Protein AF-A0A442AVC7-F1 (afdb_monomer)

Secondary structure (DSSP, 8-state):
--HHHHHHHHHHHHHHHHTTTS-HHHHHHHHHHHH-HHHHHHHHH-TTEEEEEEEETTEEEEEEEEEE-TT-SS--EEEEEEEE---

Nearest PDB structures (foldseek):
  1tiq-assembly1_A  TM=8.687E-01  e=2.179E-05  Bacillus subtilis
  8osp-assembly2_C  TM=8.597E-01  e=3.717E-04  Lactobacillus
  4e2a-assembly1_A  TM=8.858E-01  e=6.555E-04  Streptococcus mutans
  1tiq-assembly2_B  TM=8.058E-01  e=8.434E-04  Bacillus subtilis
  1s5k-assembly1_B  TM=6.165E-01  e=9.533E-02  Salmonella enterica subsp. enterica serovar Enteritidis

Structure (mmCIF, N/CA/C/O backbone):
data_AF-A0A442AVC7-F1
#
_entry.id   AF-A0A442AVC7-F1
#
loop_
_atom_site.group_PDB
_atom_site.id
_atom_site.type_symbol
_atom_site.label_atom_id
_atom_site.label_alt_id
_atom_site.label_comp_id
_atom_site.label_asym_id
_atom_site.label_e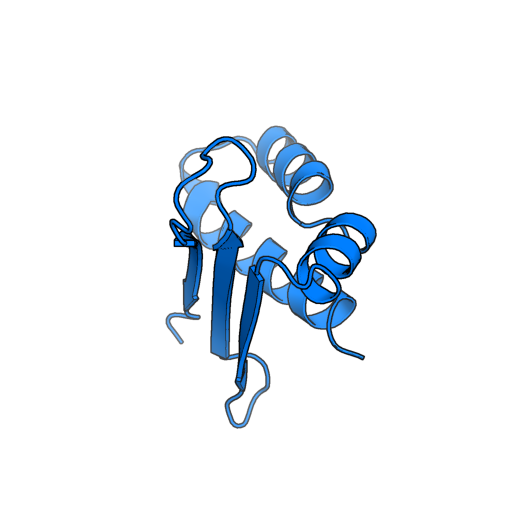ntity_id
_atom_site.label_seq_id
_atom_site.pdbx_PDB_ins_code
_atom_site.Cartn_x
_atom_site.Cartn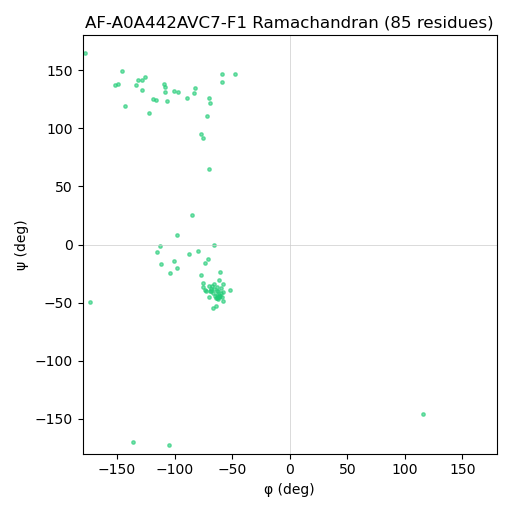_y
_atom_site.Cartn_z
_atom_site.occupancy
_atom_site.B_iso_or_equiv
_atom_site.auth_seq_id
_atom_site.auth_comp_id
_atom_site.auth_asym_id
_atom_site.auth_atom_id
_atom_site.pdbx_PDB_model_num
ATOM 1 N N . MET A 1 1 ? -4.590 0.691 -15.781 1.00 52.28 1 MET A N 1
ATOM 2 C CA . MET A 1 1 ? -5.713 0.787 -14.829 1.00 52.28 1 MET A CA 1
ATOM 3 C C . MET A 1 1 ? -5.285 -0.037 -13.634 1.00 52.28 1 MET A C 1
ATOM 5 O O . MET A 1 1 ? -5.203 -1.226 -13.834 1.00 52.28 1 MET A O 1
ATOM 9 N N . ASP A 1 2 ? -4.864 0.571 -12.519 1.00 68.06 2 ASP A N 1
ATOM 10 C CA . ASP A 1 2 ? -4.654 -0.122 -11.222 1.00 68.06 2 ASP A CA 1
ATOM 11 C C . ASP A 1 2 ? -4.316 0.894 -10.121 1.00 68.06 2 ASP A C 1
ATOM 13 O O . ASP A 1 2 ? -4.993 0.961 -9.102 1.00 68.06 2 ASP A O 1
ATOM 17 N N . ALA A 1 3 ? -3.361 1.797 -10.373 1.00 68.00 3 ALA A N 1
ATOM 18 C CA . ALA A 1 3 ? -2.874 2.746 -9.362 1.00 68.00 3 ALA A CA 1
ATOM 19 C C . ALA A 1 3 ? -3.950 3.687 -8.788 1.00 68.00 3 ALA A C 1
ATOM 21 O O . ALA A 1 3 ? -3.938 3.994 -7.600 1.00 68.00 3 ALA A O 1
ATOM 22 N N . GLN A 1 4 ? -4.896 4.150 -9.614 1.00 73.50 4 GLN A N 1
ATOM 23 C CA . GLN A 1 4 ? -5.969 5.038 -9.155 1.00 73.50 4 GLN A CA 1
ATOM 24 C C . GLN A 1 4 ? -7.019 4.296 -8.314 1.00 73.50 4 GLN A C 1
ATOM 26 O O . GLN A 1 4 ? -7.473 4.830 -7.306 1.00 73.50 4 GLN A O 1
ATOM 31 N N . ALA A 1 5 ? -7.376 3.066 -8.695 1.00 76.50 5 ALA A N 1
ATOM 32 C CA . ALA A 1 5 ? -8.293 2.231 -7.918 1.00 76.50 5 ALA A CA 1
ATOM 33 C C . ALA A 1 5 ? -7.656 1.832 -6.579 1.00 76.50 5 ALA A C 1
ATOM 35 O O . ALA A 1 5 ? -8.287 1.941 -5.529 1.00 76.50 5 ALA A O 1
ATOM 36 N N . LEU A 1 6 ? -6.369 1.480 -6.607 1.00 73.19 6 LEU A N 1
ATOM 37 C CA . LEU A 1 6 ? -5.591 1.168 -5.417 1.00 73.19 6 LEU A CA 1
ATOM 38 C C . LEU A 1 6 ? -5.397 2.390 -4.504 1.00 73.19 6 LEU A C 1
ATOM 40 O O . LEU A 1 6 ? -5.493 2.252 -3.289 1.00 73.19 6 LEU A O 1
ATOM 44 N N . PHE A 1 7 ? -5.197 3.592 -5.058 1.00 73.75 7 PHE A N 1
ATOM 45 C CA . PHE A 1 7 ? -5.177 4.840 -4.283 1.00 73.75 7 PHE A CA 1
ATOM 46 C C . PHE A 1 7 ? -6.487 5.05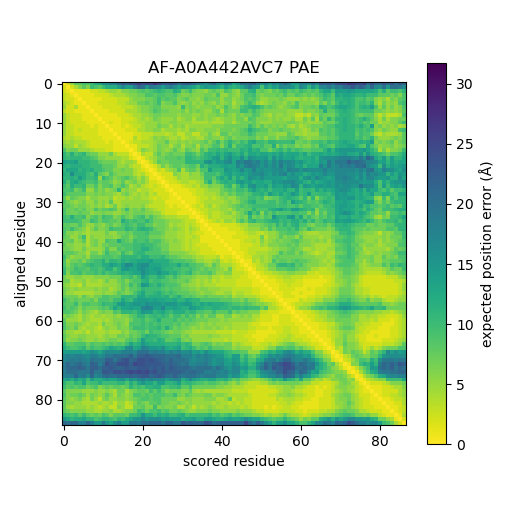7 -3.521 1.00 73.75 7 PHE A C 1
ATOM 48 O O . PHE A 1 7 ? -6.463 5.331 -2.320 1.00 73.75 7 PHE A O 1
ATOM 55 N N . VAL A 1 8 ? -7.626 4.917 -4.206 1.00 77.62 8 VAL A N 1
ATOM 56 C CA . VAL A 1 8 ? -8.947 5.094 -3.588 1.00 77.62 8 VAL A CA 1
ATOM 57 C C . VAL A 1 8 ? -9.171 4.051 -2.489 1.00 77.62 8 VAL A C 1
ATOM 59 O O . VAL A 1 8 ? -9.560 4.417 -1.381 1.00 77.62 8 VAL A O 1
ATOM 62 N N . PHE A 1 9 ? -8.858 2.780 -2.756 1.00 80.06 9 PHE A N 1
ATOM 63 C CA . PHE A 1 9 ? -9.013 1.685 -1.795 1.00 80.06 9 PHE A CA 1
ATOM 64 C C . PHE A 1 9 ? -8.106 1.842 -0.563 1.00 80.06 9 PHE A C 1
ATOM 66 O O . PHE A 1 9 ? -8.588 1.870 0.569 1.00 80.06 9 PHE A O 1
ATOM 73 N N . ALA A 1 10 ? -6.798 2.024 -0.768 1.00 76.19 10 ALA A N 1
ATOM 74 C CA . ALA A 1 10 ? -5.833 2.170 0.319 1.00 76.19 10 ALA A CA 1
ATOM 75 C C . ALA A 1 10 ? -6.106 3.423 1.164 1.00 76.19 10 ALA A C 1
ATOM 77 O O . ALA A 1 10 ? -6.038 3.377 2.392 1.00 76.19 10 ALA A O 1
ATOM 78 N N . GLY A 1 11 ? -6.472 4.533 0.513 1.00 77.38 11 GLY A N 1
ATOM 79 C CA . GLY A 1 11 ? -6.845 5.764 1.197 1.00 77.38 11 GLY A CA 1
ATOM 80 C C . GLY A 1 11 ? -8.126 5.625 2.024 1.00 77.38 11 GLY A C 1
ATOM 81 O O . GLY A 1 11 ? -8.232 6.258 3.074 1.00 77.38 11 GLY A O 1
ATOM 82 N N . ARG A 1 12 ? -9.103 4.822 1.583 1.00 83.12 12 ARG A N 1
ATOM 83 C CA . ARG A 1 12 ? -10.309 4.515 2.370 1.00 83.12 12 ARG A CA 1
ATOM 84 C C . ARG A 1 12 ? -9.951 3.702 3.616 1.00 83.12 12 ARG A C 1
ATOM 86 O O . ARG A 1 12 ? -10.235 4.165 4.716 1.00 83.12 12 ARG A O 1
ATOM 93 N N . LEU A 1 13 ? -9.267 2.566 3.458 1.00 80.06 13 LEU A N 1
ATOM 94 C CA . LEU A 1 13 ? -8.932 1.682 4.585 1.00 80.06 13 LEU A CA 1
AT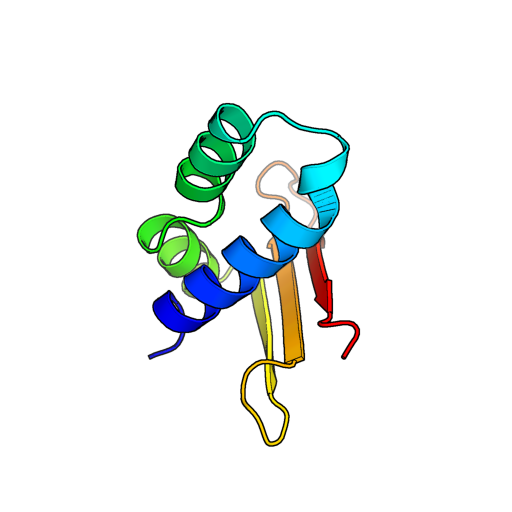OM 95 C C . LEU A 1 13 ? -8.019 2.350 5.618 1.00 80.06 13 LEU A C 1
ATOM 97 O O . LEU A 1 13 ? -8.201 2.150 6.817 1.00 80.06 13 LEU A O 1
ATOM 101 N N . PHE A 1 14 ? -7.070 3.190 5.187 1.00 78.94 14 PHE A N 1
ATOM 102 C CA . PHE A 1 14 ? -6.240 3.955 6.120 1.00 78.94 14 PHE A CA 1
ATOM 103 C C . PHE A 1 14 ? -7.083 4.902 6.983 1.00 78.94 14 PHE A C 1
ATOM 105 O O . PHE A 1 14 ? -6.912 4.944 8.200 1.00 78.94 14 PHE A O 1
ATOM 112 N N . ARG A 1 15 ? -8.028 5.632 6.374 1.00 77.69 15 ARG A N 1
ATOM 113 C CA . ARG A 1 15 ? -8.944 6.501 7.126 1.00 77.69 15 ARG A CA 1
ATOM 114 C C . ARG A 1 15 ? -9.804 5.685 8.081 1.00 77.69 15 ARG A C 1
ATOM 116 O O . ARG A 1 15 ? -9.883 6.041 9.245 1.00 77.69 15 ARG A O 1
ATOM 123 N N . GLU A 1 16 ? -10.398 4.587 7.628 1.00 80.06 16 GLU A N 1
ATOM 124 C CA . GLU A 1 16 ? -11.218 3.725 8.491 1.00 80.06 16 GLU A CA 1
ATOM 125 C C . GLU A 1 16 ? -10.418 3.193 9.691 1.00 80.06 16 GLU A C 1
ATOM 127 O O . GLU A 1 16 ? -10.913 3.236 10.813 1.00 80.06 16 GLU A O 1
ATOM 132 N N . THR A 1 17 ? -9.156 2.808 9.482 1.00 76.38 17 THR A N 1
ATOM 133 C CA . THR A 1 17 ? -8.280 2.275 10.540 1.00 76.38 17 THR A CA 1
ATOM 134 C C . THR A 1 17 ? -7.891 3.330 11.580 1.00 76.38 17 THR A C 1
ATOM 136 O O . THR A 1 17 ? -7.842 3.020 12.764 1.00 76.38 17 THR A O 1
ATOM 139 N N . TYR A 1 18 ? -7.608 4.568 11.160 1.00 75.50 18 TYR A N 1
ATOM 140 C CA . TYR A 1 18 ? -7.003 5.588 12.032 1.00 75.50 18 TYR A CA 1
ATOM 141 C C . TYR A 1 18 ? -7.915 6.781 12.363 1.00 75.50 18 TYR A C 1
ATOM 143 O O . TYR A 1 18 ? -7.517 7.659 13.125 1.00 75.50 18 TYR A O 1
ATOM 151 N N . SER A 1 19 ? -9.140 6.827 11.830 1.00 74.69 19 SER A N 1
ATOM 152 C CA . SER A 1 19 ? -10.104 7.920 12.063 1.00 74.69 19 SER A CA 1
ATOM 153 C C . SER A 1 19 ? -10.516 8.116 13.519 1.00 74.69 19 SER A C 1
ATOM 155 O O . SER A 1 19 ? -10.924 9.215 13.886 1.00 74.69 19 SER A O 1
ATOM 157 N N . ALA A 1 20 ? -10.403 7.077 14.348 1.00 73.88 20 ALA A N 1
ATOM 158 C CA . ALA A 1 20 ? -10.685 7.164 15.777 1.00 73.88 20 ALA A CA 1
ATOM 159 C C . ALA A 1 20 ? -9.550 7.843 16.567 1.00 73.88 20 ALA A C 1
ATOM 161 O O . ALA A 1 20 ? -9.813 8.444 17.607 1.00 73.88 20 ALA A O 1
ATOM 162 N N . ASP A 1 21 ? -8.316 7.775 16.058 1.00 73.94 21 ASP A N 1
ATOM 163 C CA . ASP A 1 21 ? -7.101 8.136 16.797 1.00 73.94 21 ASP A CA 1
ATOM 164 C C . ASP A 1 21 ? -6.408 9.399 16.259 1.00 73.94 21 ASP A C 1
ATOM 166 O O . ASP A 1 21 ? -5.574 9.982 16.955 1.00 73.94 21 ASP A O 1
ATOM 170 N N . LEU A 1 22 ? -6.733 9.841 15.036 1.00 70.12 22 LEU A N 1
ATOM 171 C CA . LEU A 1 22 ? -6.086 10.980 14.377 1.00 70.12 22 LEU A CA 1
ATOM 172 C C . LEU A 1 22 ? -7.082 12.054 13.905 1.00 70.12 22 LEU A C 1
ATOM 174 O O . LEU A 1 22 ? -8.164 11.727 13.410 1.00 70.12 22 LEU A O 1
ATOM 178 N N . PRO A 1 23 ? -6.711 13.349 13.979 1.00 78.38 23 PRO A N 1
ATOM 179 C CA . PRO A 1 23 ? -7.479 14.430 13.368 1.00 78.38 23 PRO A CA 1
ATOM 180 C C . PRO A 1 23 ? -7.635 14.242 11.853 1.00 78.38 23 PRO A C 1
ATOM 182 O O . PRO A 1 23 ? -6.719 13.792 11.164 1.00 78.38 23 PRO A O 1
ATOM 185 N N . ALA A 1 24 ? -8.775 14.673 11.307 1.00 70.69 24 ALA A N 1
ATOM 186 C CA . ALA A 1 24 ? -9.071 14.555 9.876 1.00 70.69 24 ALA A CA 1
ATOM 187 C C . ALA A 1 24 ? -8.036 15.253 8.968 1.00 70.69 24 ALA A C 1
ATOM 189 O O . ALA A 1 24 ? -7.736 14.744 7.890 1.00 70.69 24 ALA A O 1
ATOM 190 N N . SER A 1 25 ? -7.456 16.375 9.411 1.00 71.56 25 SER A N 1
ATOM 191 C CA . SER A 1 25 ? -6.388 17.086 8.690 1.00 71.56 25 SER A CA 1
ATOM 192 C C . SER A 1 25 ? -5.138 16.228 8.508 1.00 71.56 25 SER A C 1
ATOM 194 O O . SER A 1 25 ? -4.574 16.170 7.417 1.00 71.56 25 SER A O 1
ATOM 196 N N . ASP A 1 26 ? -4.748 15.518 9.562 1.00 73.88 26 ASP A N 1
ATOM 197 C CA . ASP A 1 26 ? -3.514 14.738 9.608 1.00 73.88 26 ASP A CA 1
ATOM 198 C C . ASP A 1 26 ? -3.678 13.457 8.782 1.00 73.88 26 ASP A C 1
ATOM 200 O O . ASP A 1 26 ? -2.753 13.013 8.101 1.00 73.88 26 ASP A O 1
ATOM 204 N N . LEU A 1 27 ? -4.895 12.901 8.764 1.00 72.44 27 LEU A N 1
ATOM 205 C CA . LEU A 1 27 ? -5.269 11.785 7.898 1.00 72.44 27 LEU A CA 1
ATOM 206 C C . LEU A 1 27 ? -5.212 12.165 6.418 1.00 72.44 27 LEU A C 1
ATOM 208 O O . LEU A 1 27 ? -4.674 11.401 5.618 1.00 72.44 27 LEU A O 1
ATOM 212 N N . GLU A 1 28 ? -5.749 13.321 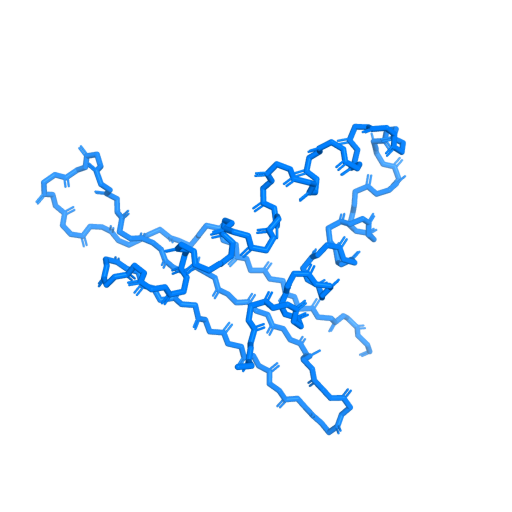6.024 1.00 73.56 28 GLU A N 1
ATOM 213 C CA . GLU A 1 28 ? -5.718 13.746 4.621 1.00 73.56 28 GLU A CA 1
ATOM 214 C C . GLU A 1 28 ? -4.310 14.097 4.144 1.00 73.56 28 GLU A C 1
ATOM 216 O O . GLU A 1 28 ? -3.927 13.703 3.038 1.00 73.56 28 GLU A O 1
ATOM 221 N N . GLU A 1 29 ? -3.515 14.763 4.982 1.00 77.62 29 GLU A N 1
ATOM 222 C CA . GLU A 1 29 ? -2.115 15.043 4.676 1.00 77.62 29 GLU A CA 1
ATOM 223 C C . GLU A 1 29 ? -1.318 13.740 4.526 1.00 77.62 29 GLU A C 1
ATOM 225 O O . GLU A 1 29 ? -0.591 13.558 3.542 1.00 77.62 29 GLU A O 1
ATOM 230 N N . TYR A 1 30 ? -1.516 12.783 5.439 1.00 73.88 30 TYR A N 1
ATOM 231 C CA . TYR A 1 30 ? -0.863 11.482 5.356 1.00 73.88 30 TYR A CA 1
ATOM 232 C C . TYR A 1 30 ? -1.293 10.708 4.109 1.00 73.88 30 TYR A C 1
ATOM 234 O O . TYR A 1 30 ? -0.440 10.138 3.422 1.00 73.88 30 TYR A O 1
ATOM 242 N N . VAL A 1 31 ? -2.589 10.701 3.785 1.00 75.44 31 VAL A N 1
ATOM 243 C CA . VAL A 1 31 ? -3.116 9.995 2.612 1.00 75.44 31 VAL A CA 1
ATOM 244 C C . VAL A 1 31 ? -2.592 10.600 1.316 1.00 75.44 31 VAL A C 1
ATOM 246 O O . VAL A 1 31 ? -2.136 9.865 0.441 1.00 75.44 31 VAL A O 1
ATOM 249 N N . SER A 1 32 ? -2.585 11.927 1.206 1.00 73.44 32 SER A N 1
ATOM 250 C CA . SER A 1 32 ? -2.023 12.630 0.052 1.00 73.44 32 SER A CA 1
ATOM 251 C C . SER A 1 32 ? -0.541 12.294 -0.144 1.00 73.44 32 SER A C 1
ATOM 253 O O . SER A 1 32 ? -0.113 11.951 -1.248 1.00 73.44 32 SER A O 1
ATOM 255 N N . LYS A 1 33 ? 0.233 12.303 0.949 1.00 74.44 33 LYS A N 1
ATOM 256 C CA . LYS A 1 33 ? 1.682 12.080 0.927 1.00 74.44 33 LYS A CA 1
ATOM 257 C C . LYS A 1 33 ? 2.079 10.628 0.658 1.00 74.44 33 LYS A C 1
ATOM 259 O O . LYS A 1 33 ? 3.049 10.390 -0.052 1.00 74.44 33 LYS A O 1
ATOM 264 N N . ASN A 1 34 ? 1.368 9.664 1.239 1.00 73.69 34 ASN A N 1
ATOM 265 C CA . ASN A 1 34 ? 1.791 8.260 1.248 1.00 73.69 34 ASN A CA 1
ATOM 266 C C . ASN A 1 34 ? 1.028 7.375 0.264 1.00 73.69 34 ASN A C 1
ATOM 268 O O . ASN A 1 34 ? 1.557 6.337 -0.132 1.00 73.69 34 ASN A O 1
ATOM 272 N N . PHE A 1 35 ? -0.191 7.765 -0.113 1.00 71.38 35 PHE A N 1
ATOM 273 C CA . PHE A 1 35 ? -1.045 6.986 -1.007 1.00 71.38 35 PHE A CA 1
ATOM 274 C C . PHE A 1 35 ? -1.322 7.681 -2.337 1.00 71.38 35 PHE A C 1
ATOM 276 O O . PHE A 1 35 ? -1.899 7.045 -3.211 1.00 71.38 35 PHE A O 1
ATOM 283 N N . GLY A 1 36 ? -0.898 8.935 -2.533 1.00 75.38 36 GLY A N 1
ATOM 284 C CA . GLY A 1 36 ? -1.148 9.686 -3.763 1.00 75.38 36 GLY A CA 1
ATOM 285 C C . GLY A 1 36 ? -0.837 8.898 -5.043 1.00 75.38 36 GLY A C 1
ATOM 286 O O . GLY A 1 36 ? 0.095 8.098 -5.095 1.00 75.38 36 GLY A O 1
ATOM 287 N N . VAL A 1 37 ? -1.608 9.150 -6.105 1.00 73.38 37 VAL A N 1
ATOM 288 C CA . VAL A 1 37 ? -1.560 8.374 -7.362 1.00 73.38 37 VAL A CA 1
ATOM 289 C C . VAL A 1 37 ? -0.141 8.254 -7.935 1.00 73.38 37 VAL A C 1
ATOM 291 O O . VAL A 1 37 ? 0.239 7.180 -8.388 1.00 73.38 37 VAL A O 1
ATOM 294 N N . ASN A 1 38 ? 0.667 9.317 -7.868 1.00 75.31 38 ASN A N 1
ATOM 295 C CA . ASN A 1 38 ? 2.055 9.291 -8.346 1.00 75.31 38 ASN A CA 1
ATOM 296 C C . ASN A 1 38 ? 2.960 8.384 -7.498 1.00 75.31 38 ASN A C 1
ATOM 298 O O . ASN A 1 38 ? 3.832 7.717 -8.045 1.00 75.31 38 ASN A O 1
ATOM 302 N N . GLN A 1 39 ? 2.736 8.335 -6.182 1.00 74.62 39 GLN A N 1
ATOM 303 C CA . GLN A 1 39 ? 3.472 7.463 -5.268 1.00 74.62 39 GLN A CA 1
ATOM 304 C C . GLN A 1 39 ? 3.080 5.998 -5.492 1.00 74.62 39 GLN A C 1
ATOM 306 O O . GLN A 1 39 ? 3.951 5.151 -5.638 1.00 74.62 39 GLN A O 1
ATOM 311 N N . GLN A 1 40 ? 1.782 5.708 -5.617 1.00 75.88 40 GLN A N 1
ATOM 312 C CA . GLN A 1 40 ? 1.293 4.371 -5.968 1.00 75.88 40 GLN A CA 1
ATOM 313 C C . GLN A 1 40 ? 1.821 3.899 -7.328 1.00 75.88 40 GLN A C 1
ATOM 315 O O . GLN A 1 40 ? 2.248 2.759 -7.466 1.00 75.88 40 GLN A O 1
ATOM 320 N N . LEU A 1 41 ? 1.851 4.780 -8.334 1.00 78.88 41 LEU A N 1
ATOM 321 C CA . LEU A 1 41 ? 2.456 4.461 -9.629 1.00 78.88 41 LEU A CA 1
ATOM 322 C C . LEU A 1 41 ? 3.944 4.132 -9.493 1.00 78.88 41 LEU A C 1
ATOM 324 O O . LEU A 1 41 ? 4.380 3.150 -10.081 1.00 78.88 41 LEU A O 1
ATOM 328 N N . ALA A 1 42 ? 4.697 4.917 -8.717 1.00 78.75 42 ALA A N 1
ATOM 329 C CA . ALA A 1 42 ? 6.113 4.662 -8.469 1.00 78.75 42 ALA A CA 1
ATOM 330 C C . ALA A 1 42 ? 6.346 3.318 -7.756 1.00 78.75 42 ALA A C 1
ATOM 332 O O . ALA A 1 42 ? 7.266 2.599 -8.123 1.00 78.75 42 ALA A O 1
ATOM 333 N N . GLU A 1 43 ? 5.493 2.957 -6.793 1.00 76.62 43 GLU A N 1
ATOM 334 C CA . GLU A 1 43 ? 5.556 1.669 -6.084 1.00 76.62 43 GLU A CA 1
ATOM 335 C C . GLU A 1 43 ? 5.205 0.482 -6.997 1.00 76.62 43 GLU A C 1
ATOM 337 O O . GLU A 1 43 ? 5.839 -0.563 -6.913 1.00 76.62 43 GLU A O 1
ATOM 342 N N . ILE A 1 44 ? 4.235 0.636 -7.904 1.00 76.38 44 ILE A N 1
ATOM 343 C CA . ILE A 1 44 ? 3.822 -0.433 -8.830 1.00 76.38 44 ILE A CA 1
ATOM 344 C C . ILE A 1 44 ? 4.890 -0.724 -9.894 1.00 76.38 44 ILE A C 1
ATOM 346 O O . ILE A 1 44 ? 5.034 -1.870 -10.316 1.00 76.38 44 ILE A O 1
ATOM 350 N N . ILE A 1 45 ? 5.613 0.296 -10.365 1.00 78.75 45 ILE A N 1
ATOM 351 C CA . ILE A 1 45 ? 6.645 0.130 -11.404 1.00 78.75 45 ILE A CA 1
ATOM 352 C C . ILE A 1 45 ? 8.028 -0.221 -10.837 1.00 78.75 45 ILE A C 1
ATOM 354 O O . ILE A 1 45 ? 8.940 -0.499 -11.618 1.00 78.75 45 ILE A O 1
ATOM 358 N N . ASP A 1 46 ? 8.202 -0.180 -9.513 1.00 77.88 46 ASP A N 1
ATOM 359 C CA . ASP A 1 46 ? 9.467 -0.509 -8.862 1.00 77.88 46 ASP A CA 1
ATOM 360 C C . ASP A 1 46 ? 9.732 -2.019 -8.925 1.00 77.88 46 ASP A C 1
ATOM 362 O O . ASP A 1 46 ? 9.078 -2.827 -8.266 1.00 77.88 46 ASP A O 1
ATOM 366 N N . LEU A 1 47 ? 10.739 -2.399 -9.712 1.00 76.12 47 LEU A N 1
ATOM 367 C CA . LEU A 1 47 ? 11.152 -3.792 -9.888 1.00 76.12 47 LEU A CA 1
ATOM 368 C C . LEU A 1 47 ? 11.837 -4.378 -8.643 1.00 76.12 47 LEU A C 1
ATOM 370 O O . LEU A 1 47 ? 12.039 -5.590 -8.584 1.00 76.12 47 LEU A O 1
ATOM 374 N N . ALA A 1 48 ? 12.211 -3.546 -7.664 1.00 78.50 48 ALA A N 1
ATOM 375 C CA . ALA A 1 48 ? 12.758 -3.997 -6.387 1.00 78.50 48 ALA A CA 1
ATOM 376 C C . ALA A 1 48 ? 11.671 -4.481 -5.411 1.00 78.50 48 ALA A C 1
ATOM 378 O O . ALA A 1 48 ? 11.990 -4.977 -4.329 1.00 78.50 48 ALA A O 1
ATOM 379 N N . GLY A 1 49 ? 10.395 -4.330 -5.763 1.00 81.50 49 GLY A N 1
ATOM 380 C CA . GLY A 1 49 ? 9.263 -4.716 -4.937 1.00 81.50 49 GLY A CA 1
ATOM 381 C C . GLY A 1 49 ? 8.171 -5.428 -5.723 1.00 81.50 49 GLY A C 1
ATOM 382 O O . GLY A 1 49 ? 8.333 -5.829 -6.874 1.00 81.50 49 GLY A O 1
ATOM 383 N N . ALA A 1 50 ? 7.041 -5.610 -5.054 1.00 85.00 50 ALA A N 1
ATOM 384 C CA . ALA A 1 50 ? 5.821 -6.101 -5.659 1.00 85.00 50 ALA A CA 1
ATOM 385 C C . ALA A 1 50 ? 4.607 -5.556 -4.905 1.00 85.00 50 ALA A C 1
ATOM 387 O O . ALA A 1 50 ? 4.552 -5.562 -3.670 1.00 85.00 50 ALA A O 1
ATOM 388 N N . VAL A 1 51 ? 3.607 -5.134 -5.671 1.00 85.25 51 VAL A N 1
ATOM 389 C CA . VAL A 1 51 ? 2.283 -4.784 -5.168 1.00 85.25 51 VAL A CA 1
ATOM 390 C C . VAL A 1 51 ? 1.322 -5.892 -5.577 1.00 85.25 51 VAL A C 1
ATOM 392 O O . VAL A 1 51 ? 1.191 -6.209 -6.757 1.00 85.25 51 VAL A O 1
ATOM 395 N N . PHE A 1 52 ? 0.652 -6.486 -4.596 1.00 86.69 52 PHE A N 1
ATOM 396 C CA . PHE A 1 52 ? -0.356 -7.518 -4.802 1.00 86.69 52 PHE A CA 1
ATOM 397 C C . PHE A 1 52 ? -1.732 -6.945 -4.501 1.00 86.69 52 PHE A C 1
ATOM 399 O O . PHE A 1 52 ? -1.923 -6.283 -3.479 1.00 86.69 52 PHE A O 1
ATOM 406 N N . ILE A 1 53 ? -2.690 -7.236 -5.374 1.00 87.06 53 ILE A N 1
ATOM 407 C CA . ILE A 1 53 ? -4.086 -6.836 -5.223 1.00 87.06 53 ILE A CA 1
ATOM 408 C C . ILE A 1 53 ? -4.924 -8.110 -5.154 1.00 87.06 53 ILE A C 1
ATOM 410 O O . ILE A 1 53 ? -4.848 -8.956 -6.044 1.00 87.06 53 ILE A O 1
ATOM 414 N N . ALA A 1 54 ? -5.716 -8.245 -4.094 1.00 87.75 54 ALA A N 1
ATOM 415 C CA . ALA A 1 54 ? -6.763 -9.251 -4.016 1.00 87.75 54 ALA A CA 1
ATOM 416 C C . ALA A 1 54 ? -8.047 -8.650 -4.590 1.00 87.75 54 ALA A C 1
ATOM 418 O O . ALA A 1 54 ? -8.477 -7.579 -4.158 1.00 87.75 54 ALA A O 1
ATOM 419 N N . VAL A 1 55 ? -8.651 -9.331 -5.560 1.00 87.69 55 VAL A N 1
ATOM 420 C CA . VAL A 1 55 ? -9.900 -8.912 -6.205 1.00 87.69 55 VAL A CA 1
ATOM 421 C C . VAL A 1 55 ? -10.969 -9.954 -5.893 1.00 87.69 55 VAL A C 1
ATOM 423 O O . VAL A 1 55 ? -10.756 -11.140 -6.139 1.00 87.69 55 VAL A O 1
ATOM 426 N N . GLY A 1 56 ? -12.082 -9.511 -5.315 1.00 81.50 56 GLY A N 1
ATOM 427 C CA . GLY A 1 56 ? -13.311 -10.282 -5.147 1.00 81.50 56 GLY A CA 1
ATOM 428 C C . GLY A 1 56 ? -14.383 -9.837 -6.143 1.00 81.50 56 GLY A C 1
ATOM 429 O O . GLY A 1 56 ? -14.126 -9.011 -7.021 1.00 81.50 56 GLY A O 1
ATOM 430 N N . ASP A 1 57 ? -15.595 -10.363 -5.986 1.00 80.12 57 ASP A N 1
ATOM 431 C CA . ASP A 1 57 ? -16.703 -10.115 -6.920 1.00 80.12 57 ASP A CA 1
ATOM 432 C C . ASP A 1 57 ? -17.093 -8.623 -7.009 1.00 80.12 57 ASP A C 1
ATOM 434 O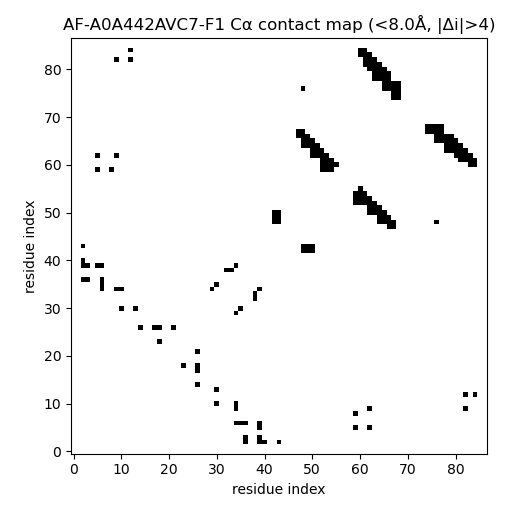 O . ASP A 1 57 ? -17.454 -8.142 -8.083 1.00 80.12 57 ASP A O 1
ATOM 438 N N . ASP A 1 58 ? -16.924 -7.871 -5.915 1.00 80.31 58 ASP A N 1
ATOM 439 C CA . ASP A 1 58 ? -17.270 -6.444 -5.807 1.00 80.31 58 ASP A CA 1
ATOM 440 C C . ASP A 1 58 ? -16.075 -5.487 -6.021 1.00 80.31 58 ASP A C 1
ATOM 442 O O . ASP A 1 58 ? -16.188 -4.275 -5.821 1.00 80.31 58 ASP A O 1
ATOM 446 N N . GLY A 1 59 ? -14.914 -6.005 -6.442 1.00 82.62 59 GLY A N 1
ATOM 447 C CA . GLY A 1 59 ? -13.705 -5.215 -6.690 1.00 82.62 59 GLY A CA 1
ATOM 448 C C . GLY A 1 59 ? -12.547 -5.563 -5.755 1.00 82.62 59 GLY A C 1
ATOM 449 O O . GLY A 1 59 ? -12.331 -6.724 -5.422 1.00 82.62 59 GLY A O 1
ATOM 450 N N . ILE A 1 60 ? -11.732 -4.574 -5.377 1.00 86.06 60 ILE A N 1
ATOM 451 C CA . ILE A 1 60 ? -10.542 -4.820 -4.547 1.00 86.06 60 ILE A CA 1
ATOM 452 C C . ILE A 1 60 ? -10.982 -5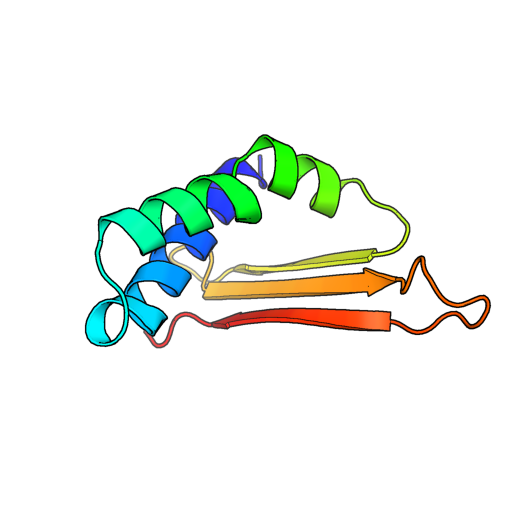.219 -3.131 1.00 86.06 60 ILE A C 1
ATOM 454 O O . ILE A 1 60 ? -11.650 -4.444 -2.457 1.00 86.06 60 ILE A O 1
ATOM 458 N N . ALA A 1 61 ? -10.565 -6.404 -2.683 1.00 87.62 61 ALA A N 1
ATOM 459 C CA . ALA A 1 61 ? -10.817 -6.942 -1.343 1.00 87.62 61 ALA A CA 1
ATOM 460 C C . ALA A 1 61 ? -9.602 -6.792 -0.406 1.00 87.62 61 ALA A C 1
ATOM 462 O O . ALA A 1 61 ? -9.703 -6.940 0.810 1.00 87.62 61 ALA A O 1
ATOM 463 N N . GLY A 1 62 ? -8.425 -6.490 -0.954 1.00 86.25 62 GLY A N 1
ATOM 464 C CA . GLY A 1 62 ? -7.216 -6.292 -0.164 1.00 86.25 62 GLY A CA 1
ATOM 465 C C . GLY A 1 62 ? -6.014 -5.902 -1.008 1.00 86.25 62 GLY A C 1
ATOM 466 O O . GLY A 1 62 ? -6.012 -6.058 -2.231 1.00 86.25 62 GLY A O 1
ATOM 467 N N . TYR A 1 63 ? -4.971 -5.405 -0.347 1.00 88.94 63 TYR A N 1
ATOM 468 C CA . TYR A 1 63 ? -3.691 -5.135 -0.989 1.00 88.94 63 TYR A CA 1
ATOM 469 C C . TYR A 1 63 ? -2.504 -5.378 -0.055 1.00 88.94 63 TYR A C 1
ATOM 471 O O . TYR A 1 63 ? -2.582 -5.166 1.158 1.00 88.94 63 TYR A O 1
ATOM 479 N N . ALA A 1 64 ? -1.381 -5.778 -0.647 1.00 89.75 64 ALA A N 1
ATOM 480 C CA . ALA A 1 64 ? -0.098 -5.901 0.030 1.00 89.75 64 ALA A CA 1
ATOM 481 C C . ALA A 1 64 ? 1.006 -5.234 -0.794 1.00 89.75 64 ALA A C 1
ATOM 483 O O . ALA A 1 64 ? 1.025 -5.344 -2.018 1.00 89.75 64 ALA A O 1
ATOM 484 N N . HIS A 1 65 ? 1.940 -4.565 -0.122 1.00 88.19 65 HIS A N 1
ATOM 485 C CA . HIS A 1 65 ? 3.127 -3.982 -0.745 1.00 88.19 65 HIS A CA 1
ATOM 486 C C . HIS A 1 65 ? 4.379 -4.556 -0.076 1.00 88.19 65 HIS A C 1
ATOM 488 O O . HIS A 1 65 ? 4.649 -4.295 1.102 1.00 88.19 65 HIS A O 1
ATOM 494 N N . LEU A 1 66 ? 5.133 -5.337 -0.851 1.00 87.62 66 LEU A N 1
ATOM 495 C CA . LEU A 1 66 ? 6.483 -5.778 -0.528 1.00 87.62 66 LEU A CA 1
ATOM 496 C C . LEU A 1 66 ? 7.485 -4.858 -1.218 1.00 87.62 66 LEU A C 1
ATOM 498 O O . LEU A 1 66 ? 7.378 -4.636 -2.420 1.00 87.62 66 LEU A O 1
ATO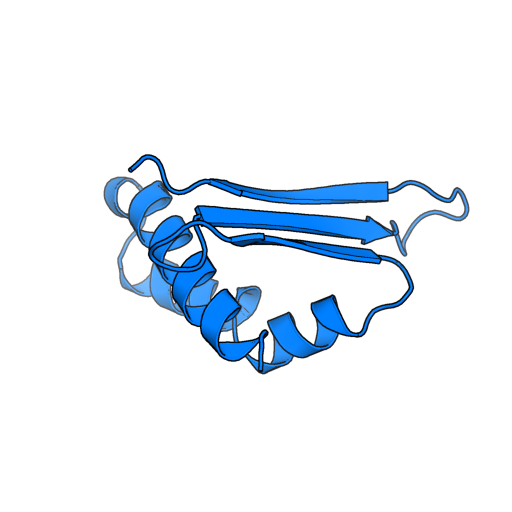M 502 N N . ALA A 1 67 ? 8.477 -4.367 -0.489 1.00 84.81 67 ALA A N 1
ATOM 503 C CA . ALA A 1 67 ? 9.547 -3.564 -1.067 1.00 84.81 67 ALA A CA 1
ATOM 504 C C . ALA A 1 67 ? 10.908 -4.118 -0.665 1.00 84.81 67 ALA A C 1
ATOM 506 O O . ALA A 1 67 ? 11.098 -4.507 0.490 1.00 84.81 67 ALA A O 1
ATOM 507 N N . GLY A 1 68 ? 11.855 -4.094 -1.598 1.00 78.44 68 GLY A N 1
ATOM 508 C CA . GLY A 1 68 ? 13.265 -4.276 -1.297 1.00 78.44 68 GLY A CA 1
ATOM 509 C C . GLY A 1 68 ? 13.755 -3.224 -0.310 1.00 78.44 68 GLY A C 1
ATOM 510 O O . GLY A 1 68 ? 13.375 -2.047 -0.364 1.00 78.44 68 GLY A O 1
ATOM 511 N N . ASP A 1 69 ? 14.594 -3.660 0.622 1.00 69.38 69 ASP A N 1
ATOM 512 C CA . ASP A 1 69 ? 15.323 -2.753 1.487 1.00 69.38 69 ASP A CA 1
ATOM 513 C C . ASP A 1 69 ? 16.469 -2.100 0.702 1.00 69.38 69 ASP A C 1
ATOM 515 O O . ASP A 1 69 ? 17.581 -2.615 0.636 1.00 69.38 69 ASP A O 1
ATOM 519 N N . ASN A 1 70 ? 16.199 -0.935 0.107 1.00 61.81 70 ASN A N 1
ATOM 520 C CA . ASN A 1 70 ? 17.192 -0.158 -0.648 1.00 61.81 70 ASN A CA 1
ATOM 521 C C . ASN A 1 70 ? 18.338 0.398 0.229 1.00 61.81 70 ASN A C 1
ATOM 523 O O . ASN A 1 70 ? 19.214 1.096 -0.281 1.00 61.81 70 ASN A O 1
ATOM 527 N N . VAL A 1 71 ? 18.320 0.138 1.542 1.00 60.19 71 VAL A N 1
ATOM 528 C CA . VAL A 1 71 ? 19.346 0.562 2.506 1.00 60.19 71 VAL A CA 1
ATOM 529 C C . VAL A 1 71 ? 20.355 -0.562 2.786 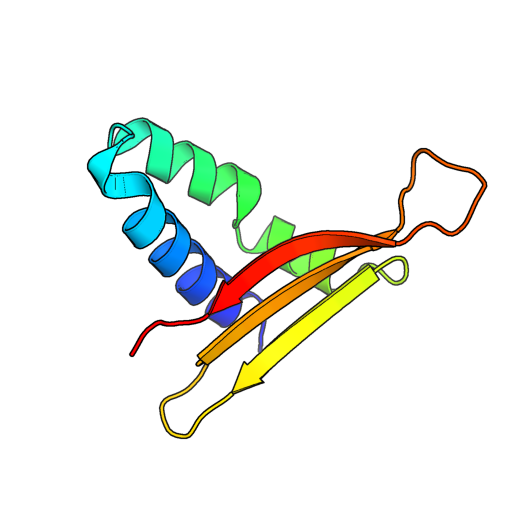1.00 60.19 71 VAL A C 1
ATOM 531 O O . VAL A 1 71 ? 21.475 -0.288 3.218 1.00 60.19 71 VAL A O 1
ATOM 534 N N . SER A 1 72 ? 19.998 -1.817 2.503 1.00 57.47 72 SER A N 1
ATOM 535 C CA . SER A 1 72 ? 20.783 -3.012 2.816 1.00 57.47 72 SER A CA 1
ATOM 536 C C . SER A 1 72 ? 21.375 -3.644 1.551 1.00 57.47 72 SER A C 1
ATOM 538 O O . SER A 1 72 ? 20.706 -3.778 0.532 1.00 57.47 72 SER A O 1
ATOM 540 N N . THR A 1 73 ? 22.635 -4.086 1.611 1.00 58.09 73 THR A N 1
ATOM 541 C CA . THR A 1 73 ? 23.251 -4.904 0.546 1.00 58.09 73 THR A CA 1
ATOM 542 C C . THR A 1 73 ? 22.737 -6.345 0.519 1.00 58.09 73 THR A C 1
ATOM 544 O O . THR A 1 73 ? 22.929 -7.036 -0.479 1.00 58.09 73 THR A O 1
ATOM 547 N N . ASP A 1 74 ? 22.079 -6.796 1.590 1.00 60.22 74 ASP A N 1
ATOM 548 C CA . ASP A 1 74 ? 21.345 -8.059 1.613 1.00 60.22 74 ASP A CA 1
ATOM 549 C C . ASP A 1 74 ? 19.954 -7.849 1.003 1.00 60.22 74 ASP A C 1
ATOM 551 O O . ASP A 1 74 ? 19.281 -6.871 1.341 1.00 60.22 74 ASP A O 1
ATOM 555 N N . GLN A 1 75 ? 19.518 -8.766 0.127 1.00 64.25 75 GLN A N 1
ATOM 556 C CA . GLN A 1 75 ? 18.189 -8.755 -0.508 1.00 64.25 75 GLN A CA 1
ATOM 557 C C . GLN A 1 75 ? 17.068 -9.070 0.496 1.00 64.25 75 GLN A C 1
ATOM 559 O O . GLN A 1 75 ? 16.386 -10.092 0.409 1.00 64.25 75 GLN A O 1
ATOM 564 N N . ASN A 1 76 ? 16.878 -8.187 1.469 1.00 75.50 76 ASN A N 1
ATOM 565 C CA . ASN A 1 76 ? 15.784 -8.263 2.418 1.00 75.50 76 ASN A CA 1
ATOM 566 C C . ASN A 1 76 ? 14.535 -7.632 1.797 1.00 75.50 76 ASN A C 1
ATOM 568 O O . ASN A 1 76 ? 14.574 -6.516 1.278 1.00 75.50 76 ASN A O 1
ATOM 572 N N . LEU A 1 77 ? 13.416 -8.353 1.866 1.00 80.75 77 LEU A N 1
ATOM 573 C CA . LEU A 1 77 ? 12.102 -7.843 1.488 1.00 80.75 77 LEU A CA 1
ATOM 574 C C . LEU A 1 77 ? 11.335 -7.442 2.747 1.00 80.75 77 LEU A C 1
ATOM 576 O O . LEU A 1 77 ? 11.251 -8.206 3.709 1.00 80.75 77 LEU A O 1
ATOM 580 N N . LEU A 1 78 ? 10.748 -6.250 2.723 1.00 86.38 78 LEU A N 1
ATOM 581 C CA . LEU A 1 78 ? 9.934 -5.710 3.804 1.00 86.38 78 LEU A CA 1
ATOM 582 C C . LEU A 1 78 ? 8.464 -5.693 3.392 1.00 86.38 78 LEU A C 1
ATOM 584 O O . LEU A 1 78 ? 8.114 -5.154 2.340 1.00 86.38 78 LEU A O 1
ATOM 588 N N . LEU A 1 79 ? 7.591 -6.211 4.258 1.00 87.38 79 LEU A N 1
ATOM 589 C CA . LEU A 1 79 ? 6.153 -5.980 4.150 1.00 87.38 79 LEU A CA 1
ATOM 590 C C . LEU A 1 79 ? 5.848 -4.569 4.655 1.00 87.38 79 LEU A C 1
ATOM 592 O O . LEU A 1 79 ? 5.703 -4.345 5.854 1.00 87.38 79 LEU A O 1
ATOM 596 N N . LYS A 1 80 ? 5.779 -3.606 3.733 1.00 85.00 80 LYS A N 1
ATOM 597 C CA . LYS A 1 80 ? 5.523 -2.202 4.078 1.00 85.00 80 LYS A CA 1
ATOM 598 C C . LYS A 1 80 ? 4.068 -1.959 4.443 1.00 85.00 80 LYS A C 1
ATOM 600 O O . LYS A 1 80 ? 3.787 -1.112 5.287 1.00 85.00 80 LYS A O 1
ATOM 605 N N . ARG A 1 81 ? 3.144 -2.645 3.766 1.00 86.19 81 ARG A N 1
ATOM 606 C CA . ARG A 1 81 ? 1.699 -2.444 3.919 1.00 86.19 81 ARG A CA 1
ATOM 607 C C . ARG A 1 81 ? 0.954 -3.747 3.679 1.00 86.19 81 ARG A C 1
ATOM 609 O O . ARG A 1 81 ? 1.261 -4.459 2.725 1.00 86.19 81 ARG A O 1
ATOM 616 N N . LEU A 1 82 ? -0.048 -4.007 4.510 1.00 88.06 82 LEU A N 1
ATOM 617 C CA . LEU A 1 82 ? -1.039 -5.055 4.314 1.00 88.06 82 LEU A CA 1
ATOM 618 C C . LEU A 1 82 ? -2.378 -4.525 4.810 1.00 88.06 82 LEU A C 1
ATOM 620 O O . LEU A 1 82 ? -2.504 -4.186 5.984 1.00 88.06 82 LEU A O 1
ATOM 624 N N . TYR A 1 83 ? -3.354 -4.458 3.916 1.00 85.25 83 TYR A N 1
ATOM 625 C CA . TYR A 1 83 ? -4.715 -4.074 4.255 1.00 85.25 83 TYR A CA 1
ATOM 626 C C . TYR A 1 83 ? -5.684 -5.054 3.615 1.00 85.25 83 TYR A C 1
ATOM 628 O O . TYR A 1 83 ? -5.528 -5.435 2.454 1.00 85.25 83 TYR A O 1
ATOM 636 N N . VAL A 1 84 ? -6.692 -5.441 4.381 1.00 86.50 84 VAL A N 1
ATOM 637 C CA . VAL A 1 84 ? -7.778 -6.316 3.949 1.00 86.50 84 VAL A CA 1
ATOM 638 C C . VAL A 1 84 ? -9.069 -5.600 4.311 1.00 86.50 84 VAL A C 1
ATOM 640 O O . VAL A 1 84 ? -9.167 -5.061 5.415 1.00 86.50 84 VAL A O 1
ATOM 643 N N . ASP A 1 85 ? -10.017 -5.539 3.379 1.00 81.69 85 ASP A N 1
ATOM 644 C CA . ASP A 1 85 ? -11.355 -5.040 3.690 1.00 81.69 85 ASP A CA 1
ATOM 645 C C . ASP A 1 85 ? -12.040 -6.079 4.594 1.00 81.69 85 ASP A C 1
ATOM 647 O O . ASP A 1 85 ? -12.054 -7.270 4.283 1.00 81.69 85 ASP A O 1
ATOM 651 N N . ALA A 1 86 ? -12.533 -5.652 5.757 1.00 67.62 86 ALA A N 1
ATOM 652 C CA . ALA A 1 86 ? -13.115 -6.533 6.774 1.00 67.62 86 ALA A CA 1
ATOM 653 C C . ALA A 1 86 ? -14.605 -6.834 6.518 1.00 67.62 86 ALA A C 1
ATOM 655 O O . ALA A 1 86 ? -15.341 -7.083 7.473 1.00 67.62 86 ALA A O 1
ATOM 656 N N . SER A 1 87 ? -15.029 -6.739 5.252 1.00 58.16 87 SER A N 1
ATOM 657 C CA . SER A 1 87 ? -16.418 -6.853 4.790 1.00 58.16 87 SER A CA 1
ATOM 658 C C . SER A 1 87 ? -17.139 -8.081 5.343 1.00 58.16 87 SER A C 1
ATOM 660 O O . SER A 1 87 ? -16.546 -9.184 5.313 1.00 58.16 87 SER A O 1
#

Foldseek 3Di:
DPLVVQLVVVLVQQCVVCVVPDDPVVSVVCSCVCSNSVNSVVQCPDPQWHKDFDADPVGTQWIWIWGFPPPDPDRDIDGPDTDGRPD

Sequence (87 aa):
MDAQALFVFAGRLFRETYSADLPASDLEEYVSKNFGVNQQLAEIIDLAGAVFIAVGDDGIAGYAHLAGDNVSTDQNLLLKRLYVDAS

Solvent-accessible surface area (backbone atoms only — not comparable to full-atom values): 5118 Å² total; per-residue (Å²): 141,54,38,64,62,49,26,54,51,54,44,48,54,52,44,70,73,40,57,89,82,46,59,71,70,60,50,50,52,48,36,54,72,68,35,27,51,70,52,35,42,52,52,64,72,35,83,65,36,47,67,48,74,41,71,51,98,93,39,81,42,31,41,37,34,38,35,48,42,90,87,49,96,58,95,45,74,39,81,78,44,78,52,65,66,88,123

pLDDT: mean 77.02, std 8.01, range [52.28, 89.75]

Radius of gyration: 13.67 Å; Cα contacts (8 Å, |Δi|>4): 104; chains: 1; bounding box: 40×27×32 Å

Mean predicted aligned error: 8.01 Å